Protein AF-A0A534RN67-F1 (afdb_monomer_lite)

Radius of gyration: 26.09 Å; chains: 1; bounding box: 55×27×73 Å

pLDDT: mean 75.21, std 15.37, range [42.56, 93.25]

Secondary structure (DSSP, 8-state):
-EEE-S---TT----EEE----TT--EEEEEEEEE--S-TTSPPEEEEEEEEE--S------S-----SS-EEEEEEEE-TTEEEEEEE---S--------TT-SEEEES-EEEEEEE-TTSPSS-----EEEEE-

Structure (mmCIF, N/CA/C/O backbone):
data_AF-A0A534RN67-F1
#
_entry.id   AF-A0A534RN67-F1
#
loop_
_atom_site.group_PDB
_atom_site.id
_atom_site.type_symbol
_atom_site.label_atom_id
_atom_site.label_alt_id
_atom_site.label_comp_id
_atom_site.label_asym_id
_atom_site.label_entity_id
_atom_site.label_seq_id
_atom_site.pdbx_PDB_ins_code
_atom_site.Cartn_x
_atom_site.Cartn_y
_atom_site.Cartn_z
_atom_site.occupancy
_atom_site.B_iso_or_equiv
_atom_site.auth_seq_id
_atom_site.auth_comp_id
_atom_site.auth_asym_id
_atom_site.auth_atom_id
_atom_site.pdbx_PDB_model_num
ATOM 1 N N . MET A 1 1 ? -14.778 -7.263 8.782 1.00 68.38 1 MET A N 1
ATOM 2 C CA . MET A 1 1 ? -15.856 -7.938 9.547 1.00 68.38 1 MET A CA 1
ATOM 3 C C . MET A 1 1 ? -15.955 -7.300 10.923 1.00 68.38 1 MET A C 1
ATOM 5 O O . MET A 1 1 ? -14.911 -6.944 11.465 1.00 68.38 1 MET A O 1
ATOM 9 N N . THR A 1 2 ? -17.169 -7.141 11.456 1.00 81.44 2 THR A N 1
ATOM 10 C CA . THR A 1 2 ? -17.419 -6.517 12.765 1.00 81.44 2 THR A CA 1
ATOM 11 C C . THR A 1 2 ? -18.435 -7.348 13.542 1.00 81.44 2 THR A C 1
ATOM 13 O O . THR A 1 2 ? -19.490 -7.675 13.009 1.00 81.44 2 THR A O 1
ATOM 16 N N . GLU A 1 3 ? -18.117 -7.668 14.791 1.00 91.56 3 GLU A N 1
ATOM 17 C CA . GLU A 1 3 ? -18.954 -8.406 15.738 1.00 91.56 3 GLU A CA 1
ATOM 18 C C . GLU A 1 3 ? -19.025 -7.622 17.053 1.00 91.56 3 GLU A C 1
ATOM 20 O O . GLU A 1 3 ? -18.057 -6.961 17.436 1.00 91.56 3 GLU A O 1
ATOM 25 N N . PHE A 1 4 ? -20.160 -7.670 17.748 1.00 92.88 4 PHE A N 1
ATOM 26 C CA . PHE A 1 4 ? -20.332 -6.995 19.033 1.00 92.88 4 PHE A CA 1
ATOM 27 C C . PHE A 1 4 ? -21.419 -7.655 19.883 1.00 92.88 4 PHE A C 1
ATOM 29 O O . PHE A 1 4 ? -22.343 -8.279 19.351 1.00 92.88 4 PHE A O 1
ATOM 36 N N . ASP A 1 5 ? -21.326 -7.468 21.198 1.00 92.31 5 ASP A N 1
ATOM 37 C CA . ASP A 1 5 ? -22.357 -7.899 22.140 1.00 92.31 5 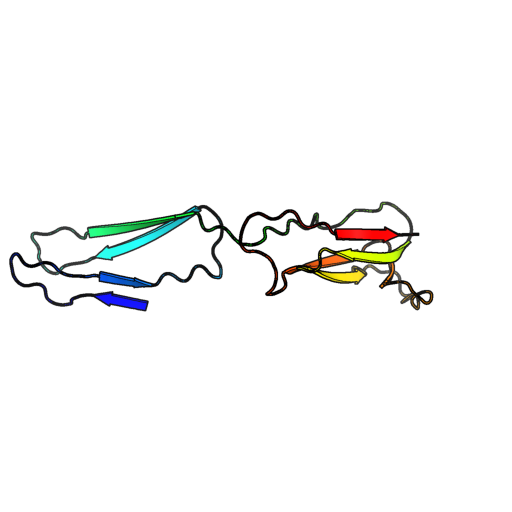ASP A CA 1
ATOM 38 C C . ASP A 1 5 ? -23.608 -7.029 21.980 1.00 92.31 5 ASP A C 1
ATOM 40 O O . ASP A 1 5 ? -23.598 -5.827 22.246 1.00 92.31 5 ASP A O 1
ATOM 44 N N . LYS A 1 6 ? -24.706 -7.635 21.518 1.00 91.12 6 LYS A N 1
ATOM 45 C CA . LYS A 1 6 ? -25.960 -6.913 21.240 1.00 91.12 6 LYS A CA 1
ATOM 46 C C . LYS A 1 6 ? -26.719 -6.501 22.502 1.00 91.12 6 LYS A C 1
ATOM 48 O O . LYS A 1 6 ? -27.549 -5.600 22.435 1.00 91.12 6 LYS A O 1
ATOM 53 N N . VAL A 1 7 ? -26.483 -7.191 23.618 1.00 92.69 7 VAL A N 1
ATOM 54 C CA . VAL A 1 7 ? -27.154 -6.962 24.901 1.00 92.69 7 VAL A CA 1
ATOM 55 C C . VAL A 1 7 ? -26.101 -6.964 25.997 1.00 92.69 7 VAL A C 1
ATOM 57 O O . VAL A 1 7 ? -25.338 -7.919 26.116 1.00 92.69 7 VAL A O 1
ATOM 60 N N . ILE A 1 8 ? -26.084 -5.902 26.798 1.00 89.44 8 ILE A N 1
ATOM 61 C CA . ILE A 1 8 ? -25.168 -5.732 27.925 1.00 89.44 8 ILE A CA 1
ATOM 62 C C . ILE A 1 8 ? -26.035 -5.566 29.180 1.00 89.44 8 ILE A C 1
ATOM 64 O O . ILE A 1 8 ? -26.855 -4.645 29.221 1.00 89.44 8 ILE A O 1
ATOM 68 N N . PRO A 1 9 ? -25.919 -6.451 30.187 1.00 89.25 9 PRO A N 1
ATOM 69 C CA . PRO A 1 9 ? -26.643 -6.296 31.444 1.00 89.25 9 PRO A CA 1
ATOM 70 C C . PRO A 1 9 ? -26.277 -4.989 32.166 1.00 89.25 9 PRO A C 1
ATOM 72 O O . PRO A 1 9 ? -25.165 -4.484 31.985 1.00 89.25 9 PRO A O 1
ATOM 75 N N . PRO A 1 10 ? -27.156 -4.451 33.032 1.00 86.94 10 PRO A N 1
ATOM 76 C CA . PRO A 1 10 ? -26.837 -3.281 33.846 1.00 86.94 10 PRO A CA 1
ATOM 77 C C . PRO A 1 10 ? -25.533 -3.464 34.634 1.00 86.94 10 PRO A C 1
ATOM 79 O O . PRO A 1 10 ? -25.363 -4.452 35.343 1.00 86.94 10 PRO A O 1
ATOM 82 N N . GLY A 1 11 ? -24.607 -2.511 34.493 1.00 85.88 11 GLY A N 1
ATOM 83 C CA . GLY A 1 11 ? -23.285 -2.559 35.134 1.00 85.88 11 GLY A CA 1
ATOM 84 C C . GLY A 1 11 ? -22.290 -3.551 34.514 1.00 85.88 11 GLY A C 1
ATOM 85 O O . GLY A 1 11 ? -21.171 -3.651 35.006 1.00 85.88 11 GLY A O 1
ATOM 86 N N . GLY A 1 12 ? -22.675 -4.272 33.458 1.00 88.44 12 GLY A N 1
ATOM 87 C CA . GLY A 1 12 ? -21.803 -5.192 32.733 1.00 88.44 12 GLY A CA 1
ATOM 88 C C . GLY A 1 12 ? -20.909 -4.505 31.697 1.00 88.44 12 GLY A C 1
ATOM 89 O O . GLY A 1 12 ? -21.079 -3.333 31.362 1.00 88.44 12 GLY A O 1
ATOM 90 N N . GLU A 1 13 ? -19.975 -5.279 31.149 1.00 90.12 13 GLU A N 1
ATOM 91 C CA . GLU A 1 13 ? -19.088 -4.870 30.059 1.00 90.12 13 GLU A CA 1
ATOM 92 C C . GLU A 1 13 ? -19.491 -5.568 28.756 1.00 90.12 13 GLU A C 1
ATOM 94 O O . GLU A 1 13 ? -19.808 -6.757 28.756 1.00 90.12 13 GLU A O 1
ATOM 99 N N . GLY A 1 14 ? -19.456 -4.836 27.641 1.00 88.62 14 GLY A N 1
ATOM 100 C CA . GLY A 1 14 ? -19.647 -5.386 26.298 1.00 88.62 14 GLY A CA 1
ATOM 101 C C . GLY A 1 14 ? -18.368 -5.308 25.473 1.00 88.62 14 GLY A C 1
ATOM 102 O O . GLY A 1 14 ? -17.531 -4.427 25.676 1.00 88.62 14 GLY A O 1
ATOM 103 N N . LYS A 1 15 ? -18.216 -6.223 24.519 1.00 92.81 15 LYS A N 1
ATOM 104 C CA . LYS A 1 15 ? -17.055 -6.316 23.632 1.00 92.81 15 LYS A CA 1
ATOM 105 C C . LYS A 1 15 ? -17.433 -5.977 22.196 1.00 92.81 15 LYS A C 1
ATOM 107 O O . LYS A 1 15 ? -18.498 -6.340 21.702 1.00 92.81 15 LYS A O 1
ATOM 112 N N . VAL A 1 16 ? -16.506 -5.312 21.510 1.00 91.12 16 VAL A N 1
ATOM 113 C CA . VAL A 1 16 ? -16.554 -5.059 20.067 1.00 91.12 16 VAL A CA 1
ATOM 114 C C . VAL A 1 16 ? -15.304 -5.666 19.446 1.00 91.12 16 VAL A C 1
ATOM 116 O O . VAL A 1 16 ? -14.186 -5.365 19.860 1.00 91.12 16 VAL A O 1
ATOM 119 N N . LYS A 1 17 ? -15.488 -6.509 18.434 1.00 91.75 17 LYS A N 1
ATOM 120 C CA . LYS A 1 17 ? -14.416 -7.103 17.641 1.00 91.75 17 LYS A CA 1
ATOM 121 C C . LYS A 1 17 ? -14.529 -6.589 16.214 1.00 91.75 17 LYS A C 1
ATOM 123 O O . LYS A 1 17 ? -15.544 -6.780 15.552 1.00 91.75 17 LYS A O 1
ATOM 128 N N . ALA A 1 18 ? -13.477 -5.944 15.727 1.00 87.19 18 ALA A N 1
ATOM 129 C CA . ALA A 1 18 ? -13.415 -5.419 14.370 1.00 87.19 18 ALA A CA 1
ATOM 130 C C . ALA A 1 18 ? -12.141 -5.897 13.673 1.00 87.19 18 ALA A C 1
ATOM 132 O O . ALA A 1 18 ? -11.086 -6.020 14.291 1.00 87.19 18 ALA A O 1
ATOM 133 N N . SER A 1 19 ? -12.252 -6.160 12.375 1.00 89.38 19 SER A N 1
ATOM 134 C CA . SER A 1 19 ? -11.127 -6.463 11.494 1.00 89.38 19 SER A CA 1
ATOM 135 C C . SER A 1 19 ? -10.967 -5.334 10.481 1.00 89.38 19 SER A C 1
ATOM 137 O O . SER A 1 19 ? -11.943 -4.924 9.844 1.00 89.38 19 SER A O 1
ATOM 139 N N . PHE A 1 20 ? -9.734 -4.846 10.354 1.00 86.81 20 PHE A N 1
ATOM 140 C CA . PHE A 1 20 ? -9.330 -3.813 9.411 1.00 86.81 20 PHE A CA 1
ATOM 141 C C . PHE A 1 20 ? -8.324 -4.406 8.421 1.00 86.81 20 PHE A C 1
ATOM 143 O O . PHE A 1 20 ? -7.234 -4.809 8.818 1.00 86.81 20 PHE A O 1
ATOM 150 N N . ASP A 1 21 ? -8.714 -4.480 7.150 1.00 86.44 21 ASP A N 1
ATOM 151 C CA . ASP A 1 21 ? -7.846 -4.920 6.060 1.00 86.44 21 ASP A CA 1
ATOM 152 C C . ASP A 1 21 ? -7.011 -3.738 5.550 1.00 86.44 21 ASP A C 1
ATOM 154 O O . ASP A 1 21 ? -7.549 -2.732 5.079 1.00 86.44 21 ASP A O 1
ATOM 158 N N . THR A 1 22 ? -5.691 -3.861 5.667 1.00 83.31 22 THR A N 1
ATOM 159 C CA . THR A 1 22 ? -4.719 -2.825 5.312 1.00 83.31 22 THR A CA 1
ATOM 160 C C . THR A 1 22 ? -4.178 -2.958 3.888 1.00 83.31 22 THR A C 1
ATOM 162 O O . THR A 1 22 ? -3.397 -2.104 3.477 1.00 83.31 22 THR A O 1
ATOM 165 N N . THR A 1 23 ? -4.609 -3.959 3.109 1.00 78.12 23 THR A N 1
ATOM 166 C CA . THR A 1 23 ? -4.029 -4.338 1.800 1.00 78.12 23 THR A CA 1
ATOM 167 C C . THR A 1 23 ? -3.919 -3.179 0.798 1.00 78.12 23 THR A C 1
ATOM 169 O O . THR A 1 23 ? -2.997 -3.142 -0.014 1.00 78.12 23 THR A O 1
ATOM 172 N N . HIS A 1 24 ? -4.825 -2.199 0.863 1.00 74.69 24 HIS A N 1
ATOM 173 C CA . HIS A 1 24 ? -4.855 -1.035 -0.037 1.00 74.69 24 HIS A CA 1
ATOM 174 C C . HIS A 1 24 ? -4.619 0.310 0.669 1.00 74.69 24 HIS A C 1
ATOM 176 O O . HIS A 1 24 ? -4.896 1.367 0.100 1.00 74.69 24 HIS A O 1
ATOM 182 N N . TYR A 1 25 ? -4.122 0.289 1.906 1.00 76.19 25 TYR A N 1
ATOM 183 C CA . TYR A 1 25 ? -3.821 1.490 2.682 1.00 76.19 25 TYR A CA 1
ATOM 184 C C . TYR A 1 25 ? -2.319 1.785 2.684 1.00 76.19 25 TYR A C 1
ATOM 186 O O . TYR A 1 25 ? -1.492 0.877 2.658 1.00 76.19 25 TYR A O 1
ATOM 194 N N . LYS A 1 26 ? -1.968 3.073 2.735 1.00 78.50 26 LYS A N 1
ATOM 195 C CA . LYS A 1 26 ? -0.597 3.552 2.938 1.00 78.50 26 LYS A CA 1
ATOM 196 C C . LYS A 1 26 ? -0.592 4.867 3.709 1.00 78.50 26 LYS A C 1
ATOM 198 O O . LYS A 1 26 ? -1.500 5.680 3.534 1.00 78.50 26 LYS A O 1
ATOM 203 N N . GLY A 1 27 ? 0.449 5.077 4.504 1.00 82.25 27 GLY A N 1
ATOM 204 C CA . GLY A 1 27 ? 0.644 6.279 5.305 1.00 82.25 27 GLY A CA 1
ATOM 205 C C . GLY A 1 27 ? -0.309 6.385 6.504 1.00 82.25 27 GLY A C 1
ATOM 206 O O . GLY A 1 27 ? -0.916 5.382 6.909 1.00 82.25 27 GLY A O 1
ATOM 207 N N . PRO A 1 28 ? -0.473 7.597 7.061 1.00 90.81 28 PRO A N 1
ATOM 208 C CA . PRO A 1 28 ? -1.335 7.832 8.210 1.00 90.81 28 PRO A CA 1
ATOM 209 C C . PRO A 1 28 ? -2.795 7.501 7.891 1.00 90.81 28 PRO A C 1
ATOM 211 O O . PRO A 1 28 ? -3.372 7.990 6.919 1.00 90.81 28 PRO A O 1
ATOM 214 N N . THR A 1 29 ? -3.428 6.689 8.731 1.00 90.75 29 THR A N 1
ATOM 215 C CA . THR A 1 29 ? -4.834 6.305 8.596 1.00 90.75 29 THR A CA 1
ATOM 216 C C . THR A 1 29 ? -5.553 6.382 9.934 1.00 90.75 29 THR A C 1
ATOM 218 O O . THR A 1 29 ? -5.046 5.952 10.971 1.00 90.75 29 THR A O 1
ATOM 221 N N . ALA A 1 30 ? -6.780 6.903 9.894 1.00 92.06 30 ALA A N 1
ATOM 222 C CA . ALA A 1 30 ? -7.701 6.910 11.017 1.00 92.06 30 ALA A CA 1
ATOM 223 C C . ALA A 1 30 ? -9.042 6.294 10.599 1.00 92.06 30 ALA A C 1
ATOM 225 O O . ALA A 1 30 ? -9.613 6.666 9.572 1.00 92.06 30 ALA A O 1
ATOM 226 N N . LYS A 1 31 ? -9.553 5.357 11.398 1.00 90.81 31 LYS A N 1
ATOM 227 C CA . LYS A 1 31 ? -10.884 4.755 11.246 1.00 90.81 31 LYS A CA 1
ATOM 228 C C . LYS A 1 31 ? -11.659 4.895 12.547 1.00 90.81 31 LYS A C 1
ATOM 230 O O . LYS A 1 31 ? -11.073 4.845 13.625 1.00 90.81 31 LYS A O 1
ATOM 235 N N . SER A 1 32 ? -12.970 5.067 12.449 1.00 92.31 32 SER A N 1
ATOM 236 C CA . SER A 1 32 ? -13.858 5.177 13.602 1.00 92.31 32 SER A CA 1
ATOM 237 C C . SER A 1 32 ? -14.847 4.018 13.650 1.00 92.31 32 SER A C 1
ATOM 239 O O . SER A 1 32 ? -15.339 3.555 12.622 1.00 92.31 32 SER A O 1
ATOM 241 N N . ILE A 1 33 ? -15.150 3.568 14.864 1.00 91.00 33 ILE A N 1
ATOM 242 C CA . ILE A 1 33 ? -16.276 2.688 15.166 1.00 91.00 33 ILE A CA 1
ATOM 243 C C . ILE A 1 33 ? -17.219 3.493 16.049 1.00 91.00 33 ILE A C 1
ATOM 245 O O . ILE A 1 33 ? -16.845 3.912 17.145 1.00 91.00 33 ILE A O 1
ATOM 249 N N . GLN A 1 34 ? -18.429 3.733 15.554 1.00 92.81 34 GLN A N 1
ATOM 250 C CA . GLN A 1 34 ? -19.471 4.395 16.322 1.00 92.81 34 GLN A CA 1
ATOM 251 C C . GLN A 1 34 ? -20.324 3.340 17.022 1.00 92.81 34 GLN A C 1
ATOM 253 O O . GLN A 1 34 ? -20.964 2.515 16.373 1.00 92.81 34 GLN A O 1
ATOM 258 N N . VAL A 1 35 ? -20.324 3.377 18.349 1.00 91.81 35 VAL A N 1
ATOM 259 C CA . VAL A 1 35 ? -21.168 2.539 19.194 1.00 91.81 35 VAL A CA 1
ATOM 260 C C . VAL A 1 35 ? -22.394 3.357 19.571 1.00 91.81 35 VAL A C 1
ATOM 262 O O . VAL A 1 35 ? -22.293 4.372 20.262 1.00 91.81 35 VAL A O 1
ATOM 265 N N . ILE A 1 36 ? -23.550 2.922 19.080 1.00 91.25 36 ILE A N 1
ATOM 266 C CA . ILE A 1 36 ? -24.853 3.503 19.401 1.00 91.25 36 ILE A CA 1
ATOM 267 C C . ILE A 1 36 ? -25.578 2.602 20.396 1.00 91.25 36 ILE A C 1
ATOM 269 O O . ILE A 1 36 ? -25.471 1.379 20.329 1.00 91.25 36 ILE A O 1
ATOM 273 N N . THR A 1 37 ? -26.306 3.218 21.320 1.00 88.31 37 THR A N 1
ATOM 274 C CA . THR A 1 37 ? -27.061 2.531 22.370 1.00 88.31 37 THR A CA 1
ATOM 275 C C . THR A 1 37 ? -28.502 3.019 22.376 1.00 88.31 37 THR A C 1
ATOM 277 O O . THR A 1 37 ? -28.786 4.142 21.962 1.00 88.31 37 THR A O 1
ATOM 280 N N . ASN A 1 38 ? -29.412 2.160 22.825 1.00 89.19 38 ASN A N 1
ATOM 281 C CA . ASN A 1 38 ? -30.809 2.502 23.075 1.00 89.19 38 ASN A CA 1
ATOM 282 C C . ASN A 1 38 ? -31.048 3.035 24.502 1.00 89.19 38 ASN A C 1
ATOM 284 O O . ASN A 1 38 ? -32.178 3.386 24.831 1.00 89.19 38 ASN A O 1
ATOM 288 N N . ASP A 1 39 ? -30.016 3.096 25.349 1.00 86.56 39 ASP A N 1
ATOM 289 C CA . ASP A 1 39 ? -30.086 3.747 26.658 1.00 86.56 39 ASP A CA 1
ATOM 290 C C . ASP A 1 39 ? -30.080 5.275 26.489 1.00 86.56 39 ASP A C 1
ATOM 292 O O . ASP A 1 39 ? -29.050 5.877 26.182 1.00 86.56 39 ASP A O 1
ATOM 296 N N . ALA A 1 40 ? -31.234 5.907 26.718 1.00 87.50 40 ALA A N 1
ATOM 297 C CA . ALA A 1 40 ? -31.421 7.352 26.575 1.00 87.50 40 ALA A CA 1
ATOM 298 C C . ALA A 1 40 ? -30.544 8.194 27.523 1.00 87.50 40 ALA A C 1
ATOM 300 O O . ALA A 1 40 ? -30.383 9.393 27.302 1.00 87.50 40 ALA A O 1
ATOM 301 N N . SER A 1 41 ? -29.974 7.590 28.571 1.00 87.31 41 SER A N 1
ATOM 302 C CA . SER A 1 41 ? -29.066 8.264 29.506 1.00 87.31 41 SER A CA 1
ATOM 303 C C . SER A 1 41 ? -27.604 8.274 29.044 1.00 87.31 41 SER A C 1
ATOM 305 O O . SER A 1 41 ? -26.751 8.889 29.692 1.00 87.31 41 SER A O 1
ATOM 307 N N . LYS A 1 42 ? -27.284 7.586 27.940 1.00 84.31 42 LYS A N 1
ATOM 308 C CA . LYS A 1 42 ? -25.917 7.394 27.451 1.00 84.31 42 LYS A CA 1
ATOM 309 C C . LYS A 1 42 ? -25.737 7.997 26.064 1.00 84.31 42 LYS A C 1
ATOM 311 O O . LYS A 1 42 ? -26.550 7.816 25.164 1.00 84.31 42 LYS A O 1
ATOM 316 N N . ASN A 1 43 ? -24.609 8.674 25.879 1.00 90.75 43 ASN A N 1
ATOM 317 C CA . ASN A 1 43 ? -24.222 9.210 24.579 1.00 90.75 43 ASN A CA 1
ATOM 318 C C . ASN A 1 43 ? -23.581 8.121 23.703 1.00 90.75 43 ASN A C 1
ATOM 320 O O . ASN A 1 43 ? -22.928 7.220 24.239 1.00 90.75 43 ASN A O 1
ATOM 324 N N . PRO A 1 44 ? -23.688 8.226 22.365 1.00 91.00 44 PRO A N 1
ATOM 325 C CA . PRO A 1 44 ? -22.897 7.407 21.457 1.00 91.00 44 PRO A CA 1
ATOM 326 C C . PRO A 1 44 ? -21.400 7.521 21.757 1.00 91.00 44 PRO A C 1
ATOM 328 O O . PRO A 1 44 ? -20.880 8.614 21.990 1.00 91.00 44 PRO A O 1
ATOM 331 N N . VAL A 1 45 ? -20.699 6.391 21.708 1.00 92.06 45 VAL A N 1
ATOM 332 C CA . VAL A 1 45 ? -19.252 6.323 21.942 1.00 92.06 45 VAL A CA 1
ATOM 333 C C . VAL A 1 45 ? -18.540 6.167 20.605 1.00 92.06 45 VAL A C 1
ATOM 335 O O . VAL A 1 45 ? -18.926 5.339 19.782 1.00 92.06 45 VAL A O 1
ATOM 338 N N . VAL A 1 46 ? -17.484 6.948 20.378 1.00 93.25 46 VAL A N 1
ATOM 339 C CA . VAL A 1 46 ? -16.644 6.835 19.179 1.00 93.25 46 VAL A CA 1
ATOM 340 C C . VAL A 1 46 ? -15.298 6.242 19.565 1.00 93.25 46 VAL A C 1
ATOM 342 O O . VAL A 1 46 ? -14.521 6.861 20.288 1.00 93.25 46 VAL A O 1
ATOM 345 N N . LEU A 1 47 ? -15.005 5.055 19.043 1.00 90.50 47 LEU A N 1
ATOM 346 C CA . LEU A 1 47 ? -13.700 4.415 19.166 1.00 90.50 47 LEU A CA 1
ATOM 347 C C . LEU A 1 47 ? -12.872 4.767 17.929 1.00 90.50 47 LEU A C 1
ATOM 349 O O . LEU A 1 47 ? -13.340 4.581 16.806 1.00 90.50 47 LEU A O 1
ATOM 353 N N . GLN A 1 48 ? -11.655 5.280 18.114 1.00 91.81 48 GLN A N 1
ATOM 354 C CA . GLN A 1 48 ? -10.761 5.632 17.008 1.00 91.81 48 GLN A CA 1
ATOM 355 C C . GLN A 1 48 ? -9.582 4.665 16.919 1.00 91.81 48 GLN A C 1
ATOM 357 O O . GLN A 1 48 ? -8.825 4.506 17.872 1.00 91.81 48 GLN A O 1
ATOM 362 N N . LEU A 1 49 ? -9.391 4.088 15.737 1.00 88.50 49 LEU A N 1
ATOM 363 C CA . LEU A 1 49 ? -8.189 3.367 15.346 1.00 88.50 49 LEU A CA 1
ATOM 364 C C . LEU A 1 49 ? -7.300 4.321 14.549 1.00 88.50 49 LEU A C 1
ATOM 366 O O . LEU A 1 49 ? -7.674 4.726 13.451 1.00 88.50 49 LEU A O 1
ATOM 370 N N . LYS A 1 50 ? -6.134 4.673 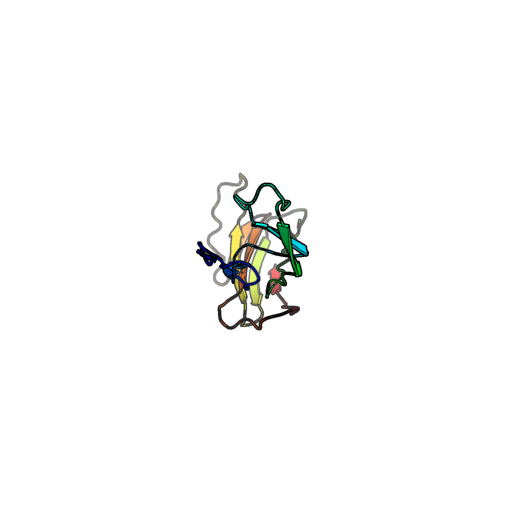15.093 1.00 90.81 50 LYS A N 1
ATOM 371 C CA . LYS A 1 50 ? -5.102 5.452 14.395 1.00 90.81 50 LYS A CA 1
ATOM 372 C C . LYS A 1 50 ? -3.898 4.557 14.146 1.00 90.81 50 LYS A C 1
ATOM 374 O O . LYS A 1 50 ? -3.425 3.912 15.077 1.00 90.81 50 LYS A O 1
ATOM 379 N N . ALA A 1 51 ? -3.424 4.517 12.909 1.00 84.81 51 ALA A N 1
ATOM 380 C CA . ALA A 1 51 ? -2.288 3.699 12.510 1.00 84.81 51 ALA A CA 1
ATOM 381 C C . ALA A 1 51 ? -1.475 4.390 11.412 1.00 84.81 51 ALA A C 1
ATOM 383 O O . ALA A 1 51 ? -2.028 5.115 10.588 1.00 84.81 51 ALA A O 1
ATOM 384 N N . GLU A 1 52 ? -0.174 4.119 11.387 1.00 87.56 52 GLU A N 1
ATOM 385 C CA . GLU A 1 52 ? 0.704 4.423 10.257 1.00 87.56 52 GLU A CA 1
ATOM 386 C C . GLU A 1 52 ? 0.865 3.139 9.438 1.00 87.56 52 GLU A C 1
ATOM 388 O O . GLU A 1 52 ? 1.457 2.172 9.920 1.00 87.56 52 GLU A O 1
ATOM 393 N N . ILE A 1 53 ? 0.299 3.089 8.229 1.00 82.56 53 ILE A N 1
ATOM 394 C CA . ILE A 1 53 ? 0.367 1.892 7.384 1.00 82.56 53 ILE A CA 1
ATOM 395 C C . ILE A 1 53 ? 1.591 1.984 6.481 1.00 82.56 53 ILE A C 1
ATOM 397 O O . ILE A 1 53 ? 1.612 2.730 5.501 1.00 82.56 53 ILE A O 1
ATOM 401 N N . THR A 1 54 ? 2.620 1.207 6.800 1.00 73.06 54 THR A N 1
ATOM 402 C CA . THR A 1 54 ? 3.826 1.117 5.981 1.00 73.06 54 THR A CA 1
ATOM 403 C C . THR A 1 54 ? 3.628 0.077 4.881 1.00 73.06 54 THR A C 1
ATOM 405 O O . THR A 1 54 ? 3.405 -1.105 5.137 1.00 73.06 54 THR A O 1
ATOM 408 N N . THR A 1 55 ? 3.704 0.509 3.622 1.00 58.56 55 THR A N 1
ATOM 409 C CA . THR A 1 55 ? 3.793 -0.422 2.494 1.00 58.56 55 THR A CA 1
ATOM 410 C C . THR A 1 55 ? 5.208 -0.972 2.429 1.00 58.56 55 THR A C 1
ATOM 412 O O . THR A 1 55 ? 6.170 -0.210 2.531 1.00 58.56 55 THR A O 1
ATOM 415 N N . ALA A 1 56 ? 5.341 -2.286 2.243 1.00 54.16 56 ALA A N 1
ATOM 416 C CA . ALA A 1 56 ? 6.639 -2.954 2.217 1.00 54.16 56 ALA A CA 1
ATOM 417 C C . ALA A 1 56 ? 7.600 -2.334 1.195 1.00 54.16 56 ALA A C 1
ATOM 419 O O . ALA A 1 56 ? 8.795 -2.296 1.443 1.00 54.16 56 ALA A O 1
ATOM 420 N N . ILE A 1 57 ? 7.096 -1.820 0.068 1.00 47.81 57 ILE A N 1
ATOM 421 C CA . ILE A 1 57 ? 7.923 -1.200 -0.967 1.00 47.81 57 ILE A CA 1
ATOM 422 C C . ILE A 1 57 ? 7.224 0.056 -1.474 1.00 47.81 57 ILE A C 1
ATOM 424 O O . ILE A 1 57 ? 6.142 -0.013 -2.055 1.00 47.81 57 ILE A O 1
ATOM 428 N N . ASP A 1 58 ? 7.867 1.200 -1.259 1.00 49.28 58 ASP A N 1
ATOM 429 C CA . ASP A 1 58 ? 7.549 2.441 -1.956 1.00 49.28 58 ASP A CA 1
ATOM 430 C C . ASP A 1 58 ? 8.387 2.469 -3.236 1.00 49.28 58 ASP A C 1
ATOM 432 O O . ASP A 1 58 ? 9.547 2.887 -3.241 1.00 49.28 58 ASP A O 1
ATOM 436 N N . VAL A 1 59 ? 7.839 1.916 -4.322 1.00 50.72 59 VAL A N 1
ATOM 437 C CA . VAL A 1 59 ? 8.437 2.126 -5.638 1.00 50.72 59 VAL A CA 1
ATOM 438 C C . VAL A 1 59 ? 8.048 3.545 -6.034 1.00 50.72 59 VAL A C 1
ATOM 440 O O . VAL A 1 59 ? 6.920 3.780 -6.458 1.00 50.72 59 VAL A O 1
ATOM 443 N N . GLN A 1 60 ? 8.977 4.487 -5.909 1.00 44.22 60 GLN A N 1
ATOM 444 C CA . GLN A 1 60 ? 8.960 5.678 -6.748 1.00 44.22 60 GLN A CA 1
ATOM 445 C C . GLN A 1 60 ? 9.622 5.300 -8.077 1.00 44.22 60 GLN A C 1
ATOM 447 O O . GLN A 1 60 ? 10.849 5.388 -8.184 1.00 44.22 60 GLN A O 1
ATOM 452 N N . PRO A 1 61 ? 8.886 4.862 -9.117 1.00 47.66 61 PRO A N 1
ATOM 453 C CA . PRO A 1 61 ? 9.419 5.055 -10.446 1.00 47.66 61 PRO A CA 1
ATOM 454 C C . PRO A 1 61 ? 9.518 6.572 -10.624 1.00 47.66 61 PRO A C 1
ATOM 456 O O . PRO A 1 61 ? 8.534 7.298 -10.494 1.00 47.66 61 PRO A O 1
ATOM 459 N N . SER A 1 62 ? 10.718 7.084 -10.883 1.00 45.97 62 SER A N 1
ATOM 460 C CA . SER A 1 62 ? 10.802 8.360 -11.587 1.00 45.97 62 SER A CA 1
ATOM 461 C C . SER A 1 62 ? 10.241 8.085 -12.980 1.00 45.97 62 SER A C 1
ATOM 463 O O . SER A 1 62 ? 10.931 7.541 -13.844 1.00 45.97 62 SER A O 1
ATOM 465 N N . ASP A 1 63 ? 8.934 8.311 -13.128 1.00 44.53 63 ASP A N 1
ATOM 466 C CA . ASP A 1 63 ? 8.180 8.071 -14.348 1.00 44.53 63 ASP A CA 1
ATOM 467 C C . ASP A 1 63 ? 8.796 8.906 -15.465 1.00 44.53 63 ASP A C 1
ATOM 469 O O . ASP A 1 63 ? 8.701 10.131 -15.491 1.00 44.53 63 ASP A O 1
ATOM 473 N N . SER A 1 64 ? 9.433 8.202 -16.395 1.00 42.56 64 SER A N 1
ATOM 474 C CA . SER A 1 64 ? 10.249 8.720 -17.487 1.00 42.56 64 SER A CA 1
ATOM 475 C C . SER A 1 64 ? 11.580 9.338 -17.051 1.00 42.56 6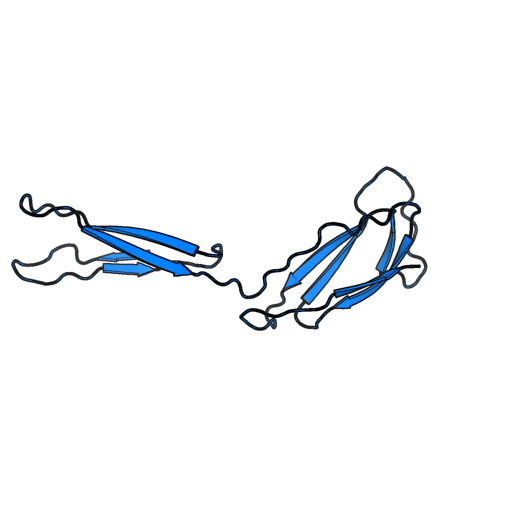4 SER A C 1
ATOM 477 O O . SER A 1 64 ? 11.653 10.362 -16.384 1.00 42.56 64 SER A O 1
ATOM 479 N N . VAL A 1 65 ? 12.668 8.746 -17.542 1.00 44.81 65 VAL A N 1
ATOM 480 C CA . VAL A 1 65 ? 13.859 9.529 -17.865 1.00 44.81 65 VAL A CA 1
ATOM 481 C C . VAL A 1 65 ? 13.548 10.173 -19.218 1.00 44.81 65 VAL A C 1
ATOM 483 O O . VAL A 1 65 ? 13.510 9.449 -20.219 1.00 44.81 65 VAL A O 1
ATOM 486 N N . PRO A 1 66 ? 13.247 11.483 -19.302 1.00 44.34 66 PRO A N 1
ATOM 487 C CA . PRO A 1 66 ? 13.178 12.159 -20.584 1.00 44.34 66 PRO A CA 1
ATOM 488 C C . PRO A 1 66 ? 14.598 12.219 -21.148 1.00 44.34 66 PRO A C 1
ATOM 490 O O . PRO A 1 66 ? 15.350 13.156 -20.899 1.00 44.34 66 PRO A O 1
ATOM 493 N N . VAL A 1 67 ? 14.983 11.197 -21.908 1.00 47.94 67 VAL A N 1
ATOM 494 C CA . VAL A 1 67 ? 16.156 11.285 -22.772 1.00 47.94 67 VAL A CA 1
ATOM 495 C C . VAL A 1 67 ? 15.736 12.171 -23.942 1.00 47.94 67 VAL A C 1
ATOM 497 O O . VAL A 1 67 ? 15.065 11.735 -24.878 1.00 47.94 67 VAL A O 1
ATOM 500 N N . GLN A 1 68 ? 16.027 13.467 -23.836 1.00 48.44 68 GLN A N 1
ATOM 501 C CA . GLN A 1 68 ? 15.820 14.403 -24.932 1.00 48.44 68 GLN A CA 1
ATOM 502 C C . GLN A 1 68 ? 16.691 13.988 -26.124 1.00 48.44 68 GLN A C 1
ATOM 504 O O . GLN A 1 68 ? 17.911 14.102 -26.082 1.00 48.44 68 GLN A O 1
ATOM 509 N N . GLY A 1 69 ? 16.028 13.584 -27.209 1.00 60.03 69 GLY A N 1
ATOM 510 C CA . GLY A 1 69 ? 16.579 13.598 -28.560 1.00 60.03 69 GLY A CA 1
ATOM 511 C C . GLY A 1 69 ? 17.264 12.303 -29.000 1.00 60.03 69 GLY A C 1
ATOM 512 O O . GLY A 1 69 ? 18.357 11.986 -28.552 1.00 60.03 69 GLY A O 1
ATOM 513 N N . ARG A 1 70 ? 16.659 11.676 -30.020 1.00 67.50 70 ARG A N 1
ATOM 514 C CA . ARG A 1 70 ? 17.053 10.463 -30.772 1.00 67.50 70 ARG A CA 1
ATOM 515 C C . ARG A 1 70 ? 16.524 9.143 -30.183 1.00 67.50 70 ARG A C 1
ATOM 517 O O . ARG A 1 70 ? 16.601 8.935 -28.978 1.00 67.50 70 ARG A O 1
ATOM 524 N N . PRO A 1 71 ? 15.954 8.253 -31.022 1.00 74.69 71 PRO A N 1
ATOM 525 C CA . PRO A 1 71 ? 15.647 6.886 -30.618 1.00 74.69 71 PRO A CA 1
ATOM 526 C C . PRO A 1 71 ? 16.906 6.161 -30.139 1.00 74.69 71 PRO A C 1
ATOM 528 O O . PRO A 1 71 ? 17.951 6.267 -30.780 1.00 74.69 71 PRO A O 1
ATOM 531 N N . PHE A 1 72 ? 16.777 5.402 -29.056 1.00 74.44 72 PHE A N 1
ATOM 532 C CA . PHE A 1 72 ? 17.847 4.583 -28.486 1.00 74.44 72 PHE A CA 1
ATOM 533 C C . PHE A 1 72 ? 17.308 3.201 -28.113 1.00 74.44 72 PHE A C 1
ATOM 535 O O . PHE A 1 72 ? 16.094 2.999 -27.985 1.00 74.44 72 PHE A O 1
ATOM 542 N N . ASP A 1 73 ? 18.210 2.242 -27.940 1.00 80.00 73 ASP A N 1
ATOM 543 C CA . ASP A 1 73 ? 17.883 0.888 -27.507 1.00 80.00 73 ASP A CA 1
ATOM 544 C C . ASP A 1 73 ? 18.198 0.719 -26.016 1.00 80.00 73 ASP A C 1
ATOM 546 O O . ASP A 1 73 ? 19.196 1.230 -25.514 1.00 80.00 73 ASP A O 1
ATOM 550 N N . ILE A 1 74 ? 17.362 -0.037 -25.305 1.00 78.50 74 ILE A N 1
ATOM 551 C CA . ILE A 1 74 ? 17.679 -0.576 -23.982 1.00 78.50 74 ILE A CA 1
ATOM 552 C C . ILE A 1 74 ? 18.420 -1.891 -24.192 1.00 78.50 74 ILE A C 1
ATOM 554 O O . ILE A 1 74 ? 17.843 -2.872 -24.660 1.00 78.50 74 ILE A O 1
ATOM 558 N N . LEU A 1 75 ? 19.698 -1.917 -23.837 1.00 83.00 75 LEU A N 1
ATOM 559 C CA . LEU A 1 75 ? 20.579 -3.066 -24.016 1.00 83.00 75 LEU A CA 1
ATOM 560 C C . LEU A 1 75 ? 20.469 -4.066 -22.866 1.00 83.00 75 LEU A C 1
ATOM 562 O O . LEU A 1 75 ? 20.539 -5.269 -23.088 1.00 83.00 75 LEU A O 1
ATOM 566 N N . ALA A 1 76 ? 20.293 -3.579 -21.637 1.00 82.31 76 ALA A N 1
ATOM 567 C CA . ALA A 1 76 ? 20.216 -4.428 -20.456 1.00 82.31 76 ALA A CA 1
ATOM 568 C C . ALA A 1 76 ? 19.343 -3.806 -19.366 1.00 82.31 76 ALA A C 1
ATOM 570 O O . ALA A 1 76 ? 19.271 -2.584 -19.220 1.00 82.31 76 ALA A O 1
ATOM 571 N N . VAL A 1 77 ? 18.719 -4.682 -18.578 1.00 83.31 77 VAL A N 1
ATOM 572 C CA . VAL A 1 77 ? 17.995 -4.340 -17.355 1.00 83.31 77 VAL A CA 1
ATOM 573 C C . VAL A 1 77 ? 18.576 -5.185 -16.235 1.00 83.31 77 VAL A C 1
ATOM 575 O O . VAL A 1 77 ? 18.460 -6.410 -16.256 1.00 83.31 77 VAL A O 1
ATOM 578 N N . LYS A 1 78 ? 19.202 -4.536 -15.256 1.00 85.94 78 LYS A N 1
ATOM 579 C CA . LYS A 1 78 ? 19.634 -5.179 -14.015 1.00 85.94 78 LYS A CA 1
ATOM 580 C C . LYS A 1 78 ? 18.774 -4.643 -12.885 1.00 85.94 78 LYS A C 1
ATOM 582 O O . LYS A 1 78 ? 18.718 -3.436 -12.675 1.00 85.94 78 LYS A O 1
ATOM 587 N N . ALA A 1 79 ? 18.108 -5.538 -12.176 1.00 83.44 79 ALA A N 1
ATOM 588 C CA . ALA A 1 79 ? 17.275 -5.194 -11.038 1.00 83.44 79 ALA A CA 1
ATOM 589 C C . ALA A 1 79 ? 17.664 -6.050 -9.840 1.00 83.44 79 ALA A C 1
ATOM 591 O O . ALA A 1 79 ? 18.201 -7.151 -10.002 1.00 83.44 79 ALA A O 1
ATOM 592 N N . ASP A 1 80 ? 17.375 -5.541 -8.649 1.00 85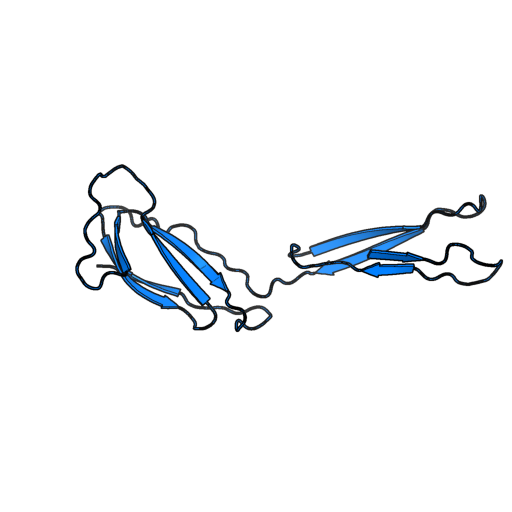.88 80 ASP A N 1
ATOM 593 C CA . ASP A 1 80 ? 17.391 -6.355 -7.442 1.00 85.88 80 ASP A CA 1
ATOM 594 C C . ASP A 1 80 ? 16.551 -7.642 -7.640 1.00 85.88 80 ASP A C 1
ATOM 596 O O . ASP A 1 80 ? 15.476 -7.573 -8.250 1.00 85.88 80 ASP A O 1
ATOM 600 N N . PRO A 1 81 ? 16.994 -8.820 -7.151 1.00 86.38 81 PRO A N 1
ATOM 601 C CA . PRO A 1 81 ? 16.265 -10.080 -7.318 1.00 86.38 81 PRO A CA 1
ATOM 602 C C . PRO A 1 81 ? 14.816 -10.040 -6.823 1.00 86.38 81 PRO A C 1
ATOM 604 O O . PRO A 1 81 ? 13.966 -10.748 -7.375 1.00 86.38 81 PRO A O 1
ATOM 607 N N . SER A 1 82 ? 14.530 -9.198 -5.827 1.00 82.38 82 SER A N 1
ATOM 608 C CA . SER A 1 82 ? 13.196 -8.977 -5.267 1.00 82.38 82 SER A CA 1
ATOM 609 C C . SER A 1 82 ? 12.242 -8.213 -6.189 1.00 82.38 82 SER A C 1
ATOM 611 O O . SER A 1 82 ? 11.049 -8.131 -5.900 1.00 82.38 82 SER A O 1
ATOM 613 N N . LEU A 1 83 ? 12.728 -7.689 -7.318 1.00 82.50 83 LEU A N 1
ATOM 614 C CA . LEU A 1 83 ? 11.944 -6.923 -8.278 1.00 82.50 83 LEU A CA 1
ATOM 615 C C . LEU A 1 83 ? 11.797 -7.666 -9.610 1.00 82.50 83 LEU A C 1
ATOM 617 O O . LEU A 1 83 ? 12.692 -8.365 -10.093 1.00 82.50 83 LEU A O 1
ATOM 621 N N . ALA A 1 84 ? 10.639 -7.495 -10.234 1.00 83.00 84 ALA A N 1
ATOM 622 C CA . ALA A 1 84 ? 10.413 -7.746 -11.647 1.00 83.00 84 ALA A CA 1
ATOM 623 C C . ALA A 1 84 ? 10.360 -6.397 -12.372 1.00 83.00 84 ALA A C 1
ATOM 625 O O . ALA A 1 84 ? 9.675 -5.477 -11.929 1.00 83.00 84 ALA A O 1
ATOM 626 N N . VAL A 1 85 ? 11.082 -6.270 -13.485 1.00 83.69 85 VAL A N 1
ATOM 627 C CA . VAL A 1 85 ? 11.108 -5.043 -14.290 1.00 83.69 85 VAL A CA 1
ATOM 628 C C . VAL A 1 85 ? 10.691 -5.380 -15.709 1.00 83.69 85 VAL A C 1
ATOM 630 O O . VAL A 1 85 ? 11.248 -6.286 -16.326 1.00 83.69 85 VAL A O 1
ATOM 633 N N . THR A 1 86 ? 9.716 -4.642 -16.233 1.00 82.00 86 THR A N 1
ATOM 634 C CA . THR A 1 86 ? 9.316 -4.731 -17.640 1.00 82.00 86 THR A CA 1
ATOM 635 C C . THR A 1 86 ? 9.500 -3.383 -18.315 1.00 82.00 86 THR A C 1
ATOM 637 O O . THR A 1 86 ? 9.251 -2.337 -17.718 1.00 82.00 86 THR A O 1
ATOM 640 N N . VAL A 1 87 ? 9.953 -3.410 -19.566 1.00 79.50 87 VAL A N 1
ATOM 641 C CA . VAL A 1 87 ? 10.194 -2.209 -20.365 1.00 79.50 87 VAL A CA 1
ATOM 642 C C . VAL A 1 87 ? 9.388 -2.311 -21.648 1.00 79.50 87 VAL A C 1
ATOM 644 O O . VAL A 1 87 ? 9.406 -3.340 -22.322 1.00 79.50 87 VAL A O 1
ATOM 647 N N . ARG A 1 88 ? 8.659 -1.250 -21.984 1.00 77.12 88 ARG A N 1
ATOM 648 C CA . ARG A 1 88 ? 7.858 -1.157 -23.209 1.00 77.12 88 ARG A CA 1
ATOM 649 C C . ARG A 1 88 ? 8.106 0.189 -23.868 1.00 77.12 88 ARG A C 1
ATOM 651 O O . ARG A 1 88 ? 8.274 1.184 -23.170 1.00 77.12 88 ARG A O 1
ATOM 658 N N . SER A 1 89 ? 8.122 0.256 -25.195 1.00 72.19 89 SER A N 1
ATOM 659 C CA . SER A 1 89 ? 8.125 1.552 -25.878 1.00 72.19 89 SER A CA 1
ATOM 660 C C . SER A 1 89 ? 6.822 2.294 -25.562 1.00 72.19 89 SER A C 1
ATOM 662 O O . SER A 1 89 ? 5.733 1.723 -25.641 1.00 72.19 89 SER A O 1
ATOM 664 N N . ALA A 1 90 ? 6.925 3.561 -25.161 1.00 68.31 90 ALA A N 1
ATOM 665 C CA . ALA A 1 90 ? 5.755 4.416 -25.027 1.00 68.31 90 ALA A CA 1
ATOM 666 C C . ALA A 1 90 ? 5.245 4.698 -26.444 1.00 68.31 90 ALA A C 1
ATOM 668 O O . ALA A 1 90 ? 5.995 5.212 -27.271 1.00 68.31 90 ALA A O 1
ATOM 669 N N . ALA A 1 91 ? 4.011 4.303 -26.755 1.00 54.72 91 ALA A N 1
ATOM 670 C CA . ALA A 1 91 ? 3.455 4.478 -28.090 1.00 54.72 91 ALA A CA 1
ATOM 671 C C . ALA A 1 91 ? 3.480 5.966 -2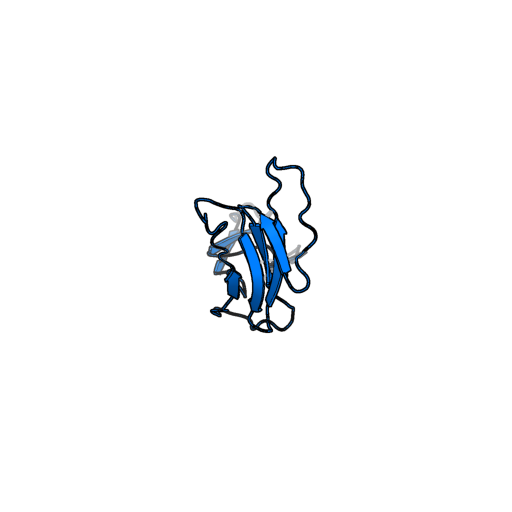8.487 1.00 54.72 91 ALA A C 1
ATOM 673 O O . ALA A 1 91 ? 2.761 6.783 -27.918 1.00 54.72 91 ALA A O 1
ATOM 674 N N . GLY A 1 92 ? 4.329 6.300 -29.460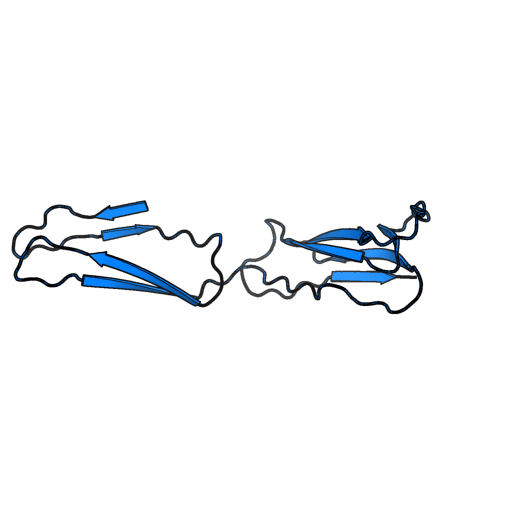 1.00 50.03 92 GLY A N 1
ATOM 675 C CA . GLY A 1 92 ? 4.480 7.634 -30.027 1.00 50.03 92 GLY A CA 1
ATOM 676 C C . GLY A 1 92 ? 4.892 7.533 -31.493 1.00 50.03 92 GLY A C 1
ATOM 677 O O . GLY A 1 92 ? 6.049 7.270 -31.787 1.00 50.03 92 GLY A O 1
ATOM 678 N N . GLN A 1 93 ? 3.892 7.670 -32.365 1.00 46.38 93 GLN A N 1
ATOM 679 C CA . GLN A 1 93 ? 3.867 8.109 -33.772 1.00 46.38 93 GLN A CA 1
ATOM 680 C C . GLN A 1 93 ? 4.928 7.735 -34.827 1.00 46.38 93 GLN A C 1
ATOM 682 O O . GLN A 1 93 ? 4.663 8.032 -35.986 1.00 46.38 93 GLN A O 1
ATOM 687 N N . ASP A 1 94 ? 6.024 7.034 -34.547 1.00 45.09 94 ASP A N 1
ATOM 688 C CA . ASP A 1 94 ? 6.965 6.641 -35.606 1.00 45.09 94 ASP A CA 1
ATOM 689 C C . ASP A 1 94 ? 6.810 5.164 -35.981 1.00 45.09 94 ASP A C 1
ATOM 691 O O . ASP A 1 94 ? 7.255 4.238 -35.303 1.00 45.09 94 ASP A O 1
ATOM 695 N N . GLY A 1 95 ? 6.101 4.963 -37.094 1.00 43.59 95 GLY A N 1
ATOM 696 C CA . GLY A 1 95 ? 5.609 3.700 -37.642 1.00 43.59 95 GLY A CA 1
ATOM 697 C C . GLY A 1 95 ? 6.659 2.706 -38.140 1.00 43.59 95 GLY A C 1
ATOM 698 O O . GLY A 1 95 ? 6.504 2.139 -39.219 1.00 43.59 95 GLY A O 1
ATOM 699 N N . ARG A 1 96 ? 7.696 2.409 -37.360 1.00 44.94 96 ARG A N 1
ATOM 700 C CA . ARG A 1 96 ? 8.539 1.230 -37.584 1.00 44.94 96 ARG A CA 1
ATOM 701 C C . ARG A 1 96 ? 8.806 0.566 -36.245 1.00 44.94 96 ARG A C 1
ATOM 703 O O . ARG A 1 96 ? 9.629 1.039 -35.473 1.00 44.94 96 ARG A O 1
ATOM 710 N N . ARG A 1 97 ? 8.144 -0.571 -35.984 1.00 46.53 97 ARG A N 1
ATOM 711 C CA . ARG A 1 97 ? 8.628 -1.543 -34.991 1.00 46.53 97 ARG A CA 1
ATOM 712 C C . ARG A 1 97 ? 10.049 -1.914 -35.411 1.00 46.53 97 ARG A C 1
ATOM 714 O O . ARG A 1 97 ? 10.226 -2.756 -36.290 1.00 46.53 97 ARG A O 1
ATOM 721 N N . ALA A 1 98 ? 11.051 -1.243 -34.849 1.00 48.81 98 ALA A N 1
ATOM 722 C CA . ALA A 1 98 ? 12.431 -1.641 -35.027 1.00 48.81 98 ALA A CA 1
ATOM 723 C C . ALA A 1 98 ? 12.523 -3.072 -34.496 1.00 48.81 98 ALA A C 1
ATOM 725 O O . ALA A 1 98 ? 12.225 -3.334 -33.331 1.00 48.81 98 ALA A O 1
ATOM 726 N N . LYS A 1 99 ? 12.827 -4.018 -35.387 1.00 49.00 99 LYS A N 1
ATOM 727 C CA . LYS A 1 99 ? 13.133 -5.393 -35.003 1.00 49.00 99 LYS A CA 1
ATOM 728 C C . LYS A 1 99 ? 14.303 -5.281 -34.029 1.00 49.00 99 LYS A C 1
ATOM 730 O O . LYS A 1 99 ? 15.324 -4.721 -34.428 1.00 49.00 99 LYS A O 1
ATOM 735 N N . ALA A 1 100 ? 14.118 -5.718 -32.779 1.00 50.25 100 ALA A N 1
ATOM 736 C CA . ALA A 1 100 ? 15.149 -5.642 -31.750 1.00 50.25 100 ALA A CA 1
ATOM 737 C C . ALA A 1 100 ? 16.477 -6.087 -32.368 1.00 50.25 100 ALA A C 1
ATOM 739 O O . ALA A 1 100 ? 16.572 -7.210 -32.877 1.00 50.25 100 ALA A O 1
ATOM 740 N N . ARG A 1 101 ? 17.469 -5.185 -32.413 1.00 53.78 101 ARG A N 1
ATOM 741 C CA . ARG A 1 101 ? 18.834 -5.583 -32.772 1.00 53.78 101 ARG A CA 1
ATOM 742 C C . ARG A 1 101 ? 19.174 -6.718 -31.811 1.00 53.78 101 ARG A C 1
ATOM 744 O O . ARG A 1 101 ? 18.990 -6.543 -30.609 1.00 53.78 101 ARG A O 1
ATOM 751 N N . GLY A 1 102 ? 19.506 -7.897 -32.344 1.00 54.47 102 GLY A N 1
ATOM 752 C CA . GLY A 1 102 ? 19.553 -9.140 -31.569 1.00 54.47 102 GLY A CA 1
ATOM 753 C C . GLY A 1 102 ? 20.286 -8.939 -30.242 1.00 54.47 102 GLY A C 1
ATOM 754 O O . GLY A 1 102 ? 21.468 -8.614 -30.250 1.00 54.47 102 GLY A O 1
ATOM 755 N N . GLY A 1 103 ? 19.558 -9.058 -29.127 1.00 66.50 103 GLY A N 1
ATOM 756 C CA . GLY A 1 103 ? 20.075 -8.835 -27.772 1.00 66.50 103 GLY A CA 1
ATOM 757 C C . GLY A 1 103 ? 19.518 -7.615 -27.023 1.00 66.50 103 GLY A C 1
ATOM 758 O O . GLY A 1 103 ? 19.657 -7.573 -25.807 1.00 66.50 103 GLY A O 1
ATOM 759 N N . ALA A 1 104 ? 18.857 -6.657 -27.684 1.00 71.06 104 ALA A N 1
ATOM 760 C CA . ALA A 1 104 ? 18.233 -5.518 -26.999 1.00 71.06 104 ALA A CA 1
ATOM 761 C C . ALA A 1 104 ? 16.935 -5.914 -26.264 1.00 71.06 104 ALA A C 1
ATOM 763 O O . ALA A 1 104 ? 16.104 -6.648 -26.802 1.00 71.06 104 ALA A O 1
ATOM 764 N N . VAL A 1 105 ? 16.736 -5.376 -25.055 1.00 79.75 105 VAL A N 1
ATOM 765 C CA . VAL A 1 105 ? 15.531 -5.566 -24.225 1.00 79.75 105 VAL A CA 1
ATOM 766 C C . VAL A 1 105 ? 14.337 -4.787 -24.785 1.00 79.75 105 VAL A C 1
ATOM 768 O O . VAL A 1 105 ? 13.208 -5.272 -24.759 1.00 79.75 105 VAL A O 1
ATOM 771 N N . ALA A 1 106 ? 14.574 -3.585 -25.310 1.00 77.81 106 ALA A N 1
ATOM 772 C CA . ALA A 1 106 ? 13.590 -2.778 -26.029 1.00 77.81 106 ALA A CA 1
ATOM 773 C C . ALA A 1 106 ? 14.327 -1.852 -27.010 1.00 77.81 106 ALA A C 1
ATOM 775 O O . ALA A 1 106 ? 15.452 -1.456 -26.722 1.00 77.81 106 ALA A O 1
ATOM 776 N N . SER A 1 107 ? 13.744 -1.527 -28.166 1.00 78.81 107 SER A N 1
ATOM 777 C CA . SER A 1 107 ? 14.486 -0.840 -29.236 1.00 78.81 107 SER A CA 1
ATOM 778 C C . SER A 1 107 ? 13.710 0.257 -29.950 1.00 78.81 107 SER A C 1
ATOM 780 O O . SER A 1 107 ? 12.491 0.164 -30.117 1.00 78.81 107 SER A O 1
ATOM 782 N N . GLY A 1 108 ? 14.454 1.239 -30.463 1.00 72.50 108 GLY A N 1
ATOM 783 C CA . GLY A 1 108 ? 13.973 2.214 -31.441 1.00 72.50 108 GLY A CA 1
ATOM 784 C C . GLY A 1 108 ? 12.932 3.208 -30.933 1.00 72.50 108 GLY A C 1
ATOM 785 O O . GLY A 1 108 ? 12.200 3.763 -31.747 1.00 72.50 108 GLY A O 1
ATOM 786 N N . SER A 1 109 ? 12.854 3.448 -29.623 1.00 75.06 109 SER A N 1
ATOM 787 C CA . SER A 1 109 ? 11.974 4.470 -29.056 1.00 75.06 109 SER A CA 1
ATOM 788 C C . SER A 1 109 ? 12.768 5.625 -28.461 1.00 75.06 109 SER A C 1
ATOM 790 O O . SER A 1 109 ? 13.818 5.428 -27.856 1.00 75.06 109 SER A O 1
ATOM 792 N N . SER A 1 110 ? 12.237 6.838 -28.593 1.00 75.12 110 SER A N 1
ATOM 793 C CA . SER A 1 110 ? 12.689 8.004 -27.825 1.00 75.12 110 SER A CA 1
ATOM 794 C C . SER A 1 110 ? 12.118 8.015 -26.402 1.00 75.12 110 SER A C 1
ATOM 796 O O . SER A 1 110 ? 12.549 8.801 -25.563 1.00 75.12 110 SER A O 1
ATOM 798 N N . ARG A 1 111 ? 11.120 7.161 -26.121 1.00 71.56 111 ARG A N 1
ATOM 799 C CA . ARG A 1 111 ? 10.431 7.076 -24.826 1.00 71.56 111 ARG A CA 1
ATOM 800 C C . ARG A 1 111 ? 10.097 5.632 -24.463 1.00 71.56 111 ARG A C 1
ATOM 802 O O . ARG A 1 111 ? 9.499 4.905 -25.259 1.00 71.56 111 ARG A O 1
ATOM 809 N N . TYR A 1 112 ? 10.390 5.236 -23.231 1.00 76.00 112 TYR A N 1
ATOM 810 C CA . TYR A 1 112 ? 10.020 3.928 -22.694 1.00 76.00 112 TYR A CA 1
ATOM 811 C C . TYR A 1 112 ? 9.191 4.076 -21.420 1.00 76.00 112 TYR A C 1
ATOM 813 O O . TYR A 1 112 ? 9.430 4.968 -20.609 1.00 76.00 112 TYR A O 1
ATOM 821 N N . VAL A 1 113 ? 8.218 3.184 -21.259 1.00 75.88 113 VAL A N 1
ATOM 822 C CA . VAL A 1 113 ? 7.512 2.932 -20.004 1.00 75.88 113 VAL A CA 1
ATOM 823 C C . VAL A 1 113 ? 8.240 1.798 -19.295 1.00 75.88 113 VAL A C 1
ATOM 825 O O . VAL A 1 113 ? 8.411 0.717 -19.865 1.00 75.88 113 VAL A O 1
ATOM 828 N N . VAL A 1 114 ? 8.664 2.052 -18.060 1.00 77.19 114 VAL A N 1
ATOM 829 C CA . VAL A 1 114 ? 9.346 1.078 -17.206 1.00 77.19 114 VAL A CA 1
ATOM 830 C C . VAL A 1 114 ? 8.422 0.764 -16.041 1.00 77.19 114 VAL A C 1
ATOM 832 O O . VAL A 1 114 ? 8.102 1.641 -15.247 1.00 77.19 114 VAL A O 1
ATOM 835 N N . THR A 1 115 ? 7.975 -0.482 -15.944 1.00 77.06 115 THR A N 1
ATOM 836 C CA . THR A 1 115 ? 7.137 -0.946 -14.836 1.00 77.06 115 THR A CA 1
ATOM 837 C C . THR A 1 115 ? 7.984 -1.792 -13.901 1.00 77.06 115 THR A C 1
ATOM 839 O O . THR A 1 115 ? 8.561 -2.792 -14.331 1.00 77.06 115 THR A O 1
ATOM 842 N N . ILE A 1 116 ? 8.044 -1.394 -12.632 1.00 79.44 116 ILE A N 1
ATOM 843 C CA . ILE A 1 116 ? 8.743 -2.107 -11.562 1.00 79.44 116 ILE A CA 1
ATOM 844 C C . ILE A 1 116 ? 7.687 -2.731 -10.651 1.00 79.44 116 ILE A C 1
ATOM 846 O O . ILE A 1 116 ? 6.784 -2.047 -10.173 1.00 79.44 116 ILE A O 1
ATOM 850 N N . THR A 1 117 ? 7.794 -4.032 -10.417 1.00 80.12 117 THR A N 1
ATOM 851 C CA . THR A 1 117 ? 6.841 -4.807 -9.624 1.00 80.12 117 THR A CA 1
ATOM 852 C C . THR A 1 117 ? 7.593 -5.595 -8.558 1.00 80.12 117 THR A C 1
ATOM 854 O O . THR A 1 117 ? 8.449 -6.411 -8.903 1.00 80.12 117 THR A O 1
ATOM 857 N N . PRO A 1 118 ? 7.294 -5.388 -7.269 1.00 79.19 118 PRO A N 1
ATOM 858 C CA . PRO A 1 118 ? 7.751 -6.278 -6.212 1.00 79.19 118 PRO A CA 1
ATOM 859 C C . PRO A 1 118 ? 7.363 -7.738 -6.432 1.00 79.19 118 PRO A C 1
ATOM 861 O O . PRO A 1 118 ? 6.226 -8.026 -6.802 1.00 79.19 118 PRO A O 1
ATOM 864 N N . LYS A 1 119 ? 8.282 -8.664 -6.159 1.00 80.44 119 LYS A N 1
ATOM 865 C CA . LYS A 1 119 ? 7.981 -10.096 -6.045 1.00 80.44 119 LYS A CA 1
ATOM 866 C C . LYS A 1 119 ? 7.604 -10.446 -4.608 1.00 80.44 119 LYS A C 1
ATOM 868 O O . LYS A 1 119 ? 7.948 -9.725 -3.677 1.00 80.44 119 LYS A O 1
ATOM 873 N N . GLU A 1 120 ? 6.985 -11.607 -4.422 1.00 78.81 120 GLU A N 1
ATOM 874 C CA . GLU A 1 120 ? 6.633 -12.141 -3.096 1.00 78.81 120 GLU A CA 1
ATOM 875 C C . GLU A 1 120 ? 7.845 -12.292 -2.161 1.00 78.81 120 GLU A C 1
ATOM 877 O O . GLU A 1 120 ? 7.711 -12.203 -0.947 1.00 78.81 120 GLU A O 1
ATOM 882 N N . THR A 1 121 ? 9.044 -12.476 -2.721 1.00 76.88 121 THR A N 1
ATOM 883 C CA . THR A 1 121 ? 10.301 -12.608 -1.969 1.00 76.88 121 THR A CA 1
ATOM 884 C C . THR A 1 121 ? 10.877 -11.278 -1.490 1.00 76.88 121 THR A C 1
ATOM 886 O O . THR A 1 121 ? 11.968 -11.256 -0.921 1.00 76.88 121 THR A O 1
ATOM 889 N N . ALA A 1 122 ? 10.231 -10.155 -1.796 1.00 73.81 122 ALA A N 1
ATOM 890 C CA . ALA A 1 122 ? 10.755 -8.858 -1.426 1.00 73.81 122 ALA A CA 1
ATOM 891 C C . ALA A 1 122 ? 10.612 -8.615 0.088 1.00 73.81 122 ALA A C 1
ATOM 893 O O . ALA A 1 122 ? 9.549 -8.886 0.652 1.00 73.81 122 ALA A O 1
ATOM 894 N N . PRO A 1 123 ? 11.672 -8.138 0.767 1.00 66.25 123 PRO A N 1
ATOM 895 C CA . PRO A 1 123 ? 11.646 -7.950 2.211 1.00 66.25 123 PRO A CA 1
ATOM 896 C C . PRO A 1 123 ? 10.590 -6.920 2.617 1.00 66.25 123 PRO A C 1
ATOM 898 O O . PRO A 1 123 ? 10.381 -5.907 1.948 1.00 66.25 123 PRO A O 1
ATOM 901 N N . VAL A 1 124 ? 9.930 -7.181 3.744 1.00 60.78 124 VAL A N 1
ATOM 902 C CA . VAL A 1 124 ? 8.934 -6.271 4.312 1.00 60.78 124 VAL A CA 1
ATOM 903 C C . VAL A 1 124 ? 9.643 -5.101 4.993 1.00 60.78 124 VAL A C 1
ATOM 905 O O . VAL A 1 124 ? 10.494 -5.303 5.857 1.00 60.78 124 VAL A O 1
ATOM 908 N N . GLY A 1 125 ? 9.256 -3.876 4.640 1.00 59.34 125 GLY A N 1
ATOM 909 C CA . GLY A 1 125 ? 9.771 -2.646 5.243 1.00 59.34 125 GLY A CA 1
ATOM 910 C C . GLY A 1 125 ? 10.685 -1.856 4.306 1.00 59.34 125 GLY A C 1
ATOM 911 O O . GLY A 1 125 ? 10.958 -2.256 3.180 1.00 59.34 125 GLY A O 1
ATOM 912 N N . ARG A 1 126 ? 11.155 -0.689 4.761 1.00 52.22 126 ARG A N 1
ATOM 913 C CA . ARG A 1 126 ? 11.849 0.277 3.898 1.00 52.22 126 ARG A CA 1
ATOM 914 C C . ARG A 1 126 ? 13.150 -0.300 3.331 1.00 52.22 126 ARG A C 1
ATOM 916 O O . ARG A 1 126 ? 14.160 -0.355 4.026 1.00 52.22 126 ARG A O 1
ATOM 923 N N . THR A 1 127 ? 13.123 -0.637 2.045 1.00 59.09 127 THR A N 1
ATOM 924 C CA . THR A 1 127 ? 14.274 -1.163 1.306 1.00 59.09 127 THR A CA 1
ATOM 925 C C . THR A 1 127 ? 14.544 -0.288 0.089 1.00 59.09 127 THR A C 1
ATOM 927 O O . THR A 1 127 ? 13.625 0.067 -0.647 1.00 59.09 127 THR A O 1
ATOM 930 N N . VAL A 1 128 ? 15.811 0.074 -0.123 1.00 65.00 128 VAL A N 1
ATOM 931 C CA . VAL A 1 128 ? 16.262 0.728 -1.356 1.00 65.00 128 VAL A CA 1
ATOM 932 C C . VAL A 1 128 ? 16.713 -0.369 -2.311 1.00 65.00 128 VAL A C 1
ATOM 934 O O . VAL A 1 128 ? 17.701 -1.047 -2.044 1.00 65.00 128 VAL A O 1
ATOM 937 N N . ALA A 1 129 ? 15.985 -0.549 -3.409 1.00 69.50 129 ALA A N 1
ATOM 938 C CA . ALA A 1 129 ? 16.309 -1.525 -4.442 1.00 69.50 129 ALA A CA 1
ATOM 939 C C . ALA A 1 129 ? 16.744 -0.804 -5.723 1.00 69.50 129 ALA A C 1
ATOM 941 O O . ALA A 1 129 ? 16.093 0.138 -6.176 1.00 69.50 129 ALA A O 1
ATOM 942 N N . ALA A 1 130 ? 17.864 -1.238 -6.300 1.00 74.19 130 ALA A N 1
ATOM 943 C CA . ALA A 1 130 ? 18.426 -0.617 -7.491 1.00 74.19 130 ALA A CA 1
ATOM 944 C C . ALA A 1 130 ? 17.825 -1.216 -8.771 1.00 74.19 130 ALA A C 1
ATOM 946 O O . ALA A 1 130 ? 17.704 -2.436 -8.911 1.00 74.19 130 ALA A O 1
ATOM 947 N N . VAL A 1 131 ? 17.514 -0.346 -9.734 1.00 78.25 131 VAL A N 1
ATOM 948 C CA . VAL A 1 131 ? 17.221 -0.715 -11.122 1.00 78.25 131 VAL A CA 1
ATOM 949 C C . VAL A 1 131 ? 18.166 0.072 -12.023 1.00 78.25 131 VAL A C 1
ATOM 951 O O . VAL A 1 131 ? 18.220 1.297 -11.962 1.00 78.25 131 VAL A O 1
ATOM 954 N N . THR A 1 132 ? 18.924 -0.633 -12.856 1.00 79.31 132 THR A N 1
ATOM 955 C CA . THR A 1 132 ? 19.860 -0.048 -13.817 1.00 79.31 132 THR A CA 1
ATOM 956 C C . THR A 1 132 ? 19.434 -0.422 -15.229 1.00 79.31 132 THR A C 1
ATOM 958 O O . THR A 1 132 ? 19.302 -1.604 -15.553 1.00 79.31 132 THR A O 1
ATOM 961 N N . LEU A 1 133 ? 19.238 0.597 -16.065 1.00 80.50 133 LEU A N 1
ATOM 962 C CA . LEU A 1 133 ? 18.983 0.463 -17.496 1.00 80.50 133 LEU A CA 1
ATOM 963 C C . LEU A 1 133 ? 20.239 0.892 -18.252 1.00 80.50 133 LEU A C 1
ATOM 965 O O . LEU A 1 133 ? 20.776 1.967 -17.993 1.00 80.50 133 LEU A O 1
ATOM 969 N N . THR A 1 134 ? 20.702 0.063 -19.181 1.00 79.94 134 THR A N 1
ATOM 970 C CA . THR A 1 134 ? 21.836 0.389 -20.058 1.00 79.94 134 THR A CA 1
ATOM 971 C C . THR A 1 134 ? 21.317 0.731 -21.448 1.00 79.94 134 THR A C 1
ATOM 973 O O . THR A 1 134 ? 20.525 -0.035 -21.996 1.00 79.94 134 THR A O 1
ATOM 976 N N . THR A 1 135 ? 21.765 1.850 -22.016 1.00 81.44 135 THR A N 1
ATOM 977 C CA . THR A 1 135 ? 21.370 2.347 -23.347 1.00 81.44 135 THR A CA 1
ATOM 978 C C . THR A 1 135 ? 22.571 2.429 -24.297 1.00 81.44 135 THR A C 1
ATOM 980 O O . THR A 1 135 ? 23.709 2.328 -23.834 1.00 81.44 135 THR A O 1
ATOM 983 N N . ASN A 1 136 ? 22.331 2.569 -25.608 1.00 74.56 136 ASN A N 1
ATOM 984 C CA . ASN A 1 136 ? 23.362 2.818 -26.631 1.00 74.56 136 ASN A CA 1
ATOM 985 C C . ASN A 1 136 ? 23.463 4.285 -27.063 1.00 74.56 136 ASN A C 1
ATOM 987 O O . ASN A 1 136 ? 22.572 5.078 -26.687 1.00 74.56 136 ASN A O 1
#

Sequence (136 aa):
MTEFDKVIPPGGEGKVKASFDTTHYKGPTAKSIQVITNDASKNPVVLQLKAEITTAIDVQPSDSVPVQGRPFDILAVKADPSLAVTVRSAAGQDGRRAKARGGAVASGSSRYVVTITPKETAPVGRTVAAVTLTTN

Foldseek 3Di:
DKDKDPDAPVVGDIDIDDDDDCPPPAAWDKDWDWADDPPPVDDIDIDIDIDHRHFQDDDPDPFDPQPPDFWKFFQDKDKDPQKDKAKDADDDDDPDLPPPPPRTSGGGHSIMGMDIDGDPPRGGHDDDIDIDTDID